Protein AF-A0A0D1L8X7-F1 (afdb_monomer_lite)

Sequence (182 aa):
MEHICGTSRIAGFRFSLYPMTDDFISVIKSALKKTDTSKVWTKTDHISTVLRGSIDHVFDAAKAIYLHAANSEQHIVMNGTFSIGCPGDTQGDTYLSKGDKRVNEDAVRGLKAEAPCQFALYPMNEPDYMGLIMKAVDIAKAQGTFVQGVHYASELDGMRMTYSAHWKPFSAWLSSKQTTSP

Radius of gyration: 16.61 Å; chains: 1; bounding box: 50×38×40 Å

Structure (mmCIF, N/CA/C/O backbone):
data_AF-A0A0D1L8X7-F1
#
_entry.id   AF-A0A0D1L8X7-F1
#
loop_
_atom_site.group_PDB
_atom_site.id
_atom_site.type_symbol
_atom_site.label_atom_id
_atom_site.label_alt_id
_atom_site.label_comp_id
_atom_site.label_asym_id
_atom_site.label_entity_id
_atom_site.label_seq_id
_atom_site.pdbx_PDB_ins_code
_atom_site.Cartn_x
_atom_site.Cartn_y
_atom_site.Cartn_z
_atom_site.occupancy
_atom_site.B_iso_or_equiv
_atom_site.auth_seq_id
_atom_site.auth_comp_id
_atom_site.auth_asym_id
_atom_site.auth_atom_id
_atom_site.pdbx_PDB_model_num
ATOM 1 N N . MET A 1 1 ? 21.144 20.182 -19.055 1.00 33.84 1 MET A N 1
ATOM 2 C CA . MET A 1 1 ? 20.821 19.672 -17.707 1.00 33.84 1 MET A CA 1
ATOM 3 C C . MET A 1 1 ? 20.458 18.211 -17.863 1.00 33.84 1 MET A C 1
ATOM 5 O O . MET A 1 1 ? 19.377 17.912 -18.348 1.00 33.84 1 MET A O 1
ATOM 9 N N . GLU A 1 2 ? 21.390 17.313 -17.557 1.00 32.03 2 GLU A N 1
ATOM 10 C CA . GLU A 1 2 ? 21.094 15.882 -17.486 1.00 32.03 2 GLU A CA 1
ATOM 11 C C . GLU A 1 2 ? 20.266 15.638 -16.223 1.00 32.03 2 GLU A C 1
ATOM 13 O O . GLU A 1 2 ? 20.747 15.799 -15.102 1.00 32.03 2 GLU A O 1
ATOM 18 N N . HIS A 1 3 ? 18.989 15.311 -16.401 1.00 40.62 3 HIS A N 1
ATOM 19 C CA . HIS A 1 3 ? 18.140 14.841 -15.315 1.00 40.62 3 HIS A CA 1
ATOM 20 C C . HIS A 1 3 ? 18.535 13.396 -15.009 1.00 40.62 3 HIS A C 1
ATOM 22 O O . HIS A 1 3 ? 17.999 12.456 -15.590 1.00 40.62 3 HIS A O 1
ATOM 28 N N . ILE A 1 4 ? 19.528 13.227 -14.134 1.00 39.09 4 ILE A N 1
ATOM 29 C CA . ILE A 1 4 ? 19.990 11.910 -13.695 1.00 39.09 4 ILE A CA 1
ATOM 30 C C . ILE A 1 4 ? 18.847 11.234 -12.927 1.00 39.09 4 ILE A C 1
ATOM 32 O O . ILE A 1 4 ? 18.451 11.665 -11.843 1.00 39.09 4 ILE A O 1
ATOM 36 N N . CYS A 1 5 ? 18.300 10.177 -13.522 1.00 39.91 5 CYS A N 1
ATOM 37 C CA . CYS A 1 5 ? 17.337 9.278 -12.901 1.00 39.91 5 CYS A CA 1
ATOM 38 C C . CYS A 1 5 ? 18.054 8.423 -11.839 1.00 39.91 5 CYS A C 1
ATOM 40 O O . CYS A 1 5 ? 19.106 7.858 -12.125 1.00 39.91 5 CYS A O 1
ATOM 42 N N . GLY A 1 6 ? 17.488 8.299 -10.631 1.00 43.06 6 GLY A N 1
ATOM 43 C CA . GLY A 1 6 ? 17.895 7.252 -9.678 1.00 43.06 6 GLY A CA 1
ATOM 44 C C . GLY A 1 6 ? 18.778 7.636 -8.480 1.00 43.06 6 GLY A C 1
ATOM 45 O O . GLY A 1 6 ? 19.257 6.736 -7.798 1.00 43.06 6 GLY A O 1
ATOM 46 N N . THR A 1 7 ? 18.988 8.918 -8.156 1.00 46.44 7 THR A N 1
ATOM 47 C CA . THR A 1 7 ? 19.793 9.291 -6.965 1.00 46.44 7 THR A CA 1
ATOM 48 C C . THR A 1 7 ? 18.991 9.369 -5.660 1.00 46.44 7 THR A C 1
ATOM 50 O O . THR A 1 7 ? 19.560 9.185 -4.583 1.00 46.44 7 THR A O 1
ATOM 53 N N . SER A 1 8 ? 17.671 9.591 -5.722 1.00 55.81 8 SER A N 1
ATOM 54 C CA . SER A 1 8 ? 16.808 9.581 -4.533 1.00 55.81 8 SER A CA 1
ATOM 55 C C . SER A 1 8 ? 16.369 8.154 -4.198 1.00 55.81 8 SER A C 1
ATOM 57 O O . SER A 1 8 ? 15.565 7.546 -4.905 1.00 55.81 8 SER A O 1
ATOM 59 N N . ARG A 1 9 ? 16.888 7.614 -3.088 1.00 72.94 9 ARG A N 1
ATOM 60 C CA . ARG A 1 9 ? 16.486 6.312 -2.513 1.00 72.94 9 ARG A CA 1
ATOM 61 C C . ARG A 1 9 ? 15.215 6.405 -1.655 1.00 72.94 9 ARG A C 1
ATOM 63 O O . ARG A 1 9 ? 14.944 5.515 -0.850 1.00 72.94 9 ARG A O 1
ATOM 70 N N . ILE A 1 10 ? 14.465 7.494 -1.794 1.00 83.94 10 ILE A N 1
ATOM 71 C CA . ILE A 1 10 ? 13.247 7.757 -1.035 1.00 83.94 10 ILE A CA 1
ATOM 72 C C . ILE A 1 10 ? 12.091 7.018 -1.704 1.00 83.94 10 ILE A C 1
ATOM 74 O O . ILE A 1 10 ? 11.792 7.232 -2.879 1.00 83.94 10 ILE A O 1
ATOM 78 N N . ALA A 1 11 ? 11.431 6.155 -0.940 1.00 88.94 11 ALA A N 1
ATOM 79 C CA . ALA A 1 11 ? 10.166 5.566 -1.336 1.00 88.94 11 ALA A CA 1
ATOM 80 C C . ALA A 1 11 ? 9.020 6.506 -0.949 1.00 88.94 11 ALA A C 1
ATOM 82 O O . ALA A 1 11 ? 9.029 7.127 0.119 1.00 88.94 11 ALA A O 1
ATOM 83 N N . GLY A 1 12 ? 8.019 6.582 -1.817 1.00 92.44 12 GLY A N 1
ATOM 84 C CA . GLY A 1 12 ? 6.776 7.294 -1.587 1.00 92.44 12 GLY A CA 1
ATOM 85 C C . GLY A 1 12 ? 5.575 6.372 -1.755 1.00 92.44 12 GLY A C 1
ATOM 86 O O . GLY A 1 12 ? 5.580 5.491 -2.613 1.00 92.44 12 GLY A O 1
ATOM 87 N N . PHE A 1 13 ? 4.531 6.603 -0.968 1.00 96.06 13 PHE A N 1
ATOM 88 C CA . PHE A 1 13 ? 3.218 5.999 -1.166 1.00 96.06 13 PHE A CA 1
ATOM 89 C C . PHE A 1 13 ? 2.152 7.077 -1.075 1.00 96.06 13 PHE A C 1
ATOM 91 O O . PHE A 1 13 ? 1.950 7.651 -0.006 1.00 96.06 13 PHE A O 1
ATOM 98 N N . ARG A 1 14 ? 1.485 7.374 -2.191 1.00 97.62 14 ARG A N 1
ATOM 99 C CA . ARG A 1 14 ? 0.305 8.243 -2.201 1.00 97.62 14 ARG A CA 1
ATOM 100 C C . ARG A 1 14 ? -0.931 7.374 -2.280 1.00 97.62 14 ARG A C 1
ATOM 102 O O . ARG A 1 14 ? -1.065 6.614 -3.234 1.00 97.62 14 ARG A O 1
ATOM 109 N N . PHE A 1 15 ? -1.826 7.510 -1.316 1.00 98.25 15 PHE A N 1
ATOM 110 C CA . PHE A 1 15 ? -2.998 6.658 -1.212 1.00 98.25 15 PHE A CA 1
ATOM 111 C C . PHE A 1 15 ? -4.222 7.420 -0.722 1.00 98.25 15 PHE A C 1
ATOM 113 O O . PHE A 1 15 ? -4.120 8.467 -0.082 1.00 98.25 15 PHE A O 1
ATOM 120 N N . SER A 1 16 ? -5.378 6.841 -1.003 1.00 98.44 16 SER A N 1
ATOM 121 C CA . SER A 1 16 ? -6.670 7.243 -0.473 1.00 98.44 16 SER A CA 1
ATOM 122 C C . SER A 1 16 ? -7.299 6.036 0.211 1.00 98.44 16 SER A C 1
ATOM 124 O O . SER A 1 16 ? -7.133 4.892 -0.224 1.00 98.44 16 SER A O 1
ATOM 126 N N . LEU A 1 17 ? -7.995 6.302 1.311 1.00 97.94 17 LEU A N 1
ATOM 127 C CA . LEU A 1 17 ? -8.729 5.300 2.066 1.00 97.94 17 LEU A CA 1
ATOM 128 C C . LEU A 1 17 ? -10.218 5.592 1.900 1.00 97.94 17 LEU A C 1
ATOM 130 O O . LEU A 1 17 ? -10.655 6.712 2.166 1.00 97.94 17 LEU A O 1
ATOM 134 N N . TYR A 1 18 ? -10.973 4.596 1.450 1.00 98.19 18 TYR A N 1
ATOM 135 C CA . TYR A 1 18 ? -12.393 4.707 1.140 1.00 98.19 18 TYR A CA 1
ATOM 136 C C . TYR A 1 18 ? -13.188 3.786 2.063 1.00 98.19 18 TYR A C 1
ATOM 138 O O . TYR A 1 18 ? -13.288 2.597 1.778 1.00 98.19 18 TYR A O 1
ATOM 146 N N . PRO A 1 19 ? -13.712 4.290 3.190 1.00 97.94 19 PRO A N 1
ATOM 147 C CA . PRO A 1 19 ? -14.723 3.589 3.967 1.00 97.94 19 PRO A CA 1
ATOM 148 C C . PRO A 1 19 ? -16.099 3.755 3.321 1.00 97.94 19 PRO A C 1
ATOM 150 O O . PRO A 1 19 ? -16.553 4.878 3.106 1.00 97.94 19 PRO A O 1
ATOM 153 N N . MET A 1 20 ? -16.788 2.650 3.058 1.00 98.00 20 MET A N 1
ATOM 154 C CA . MET A 1 20 ? -18.147 2.629 2.510 1.00 98.00 20 MET A CA 1
ATOM 155 C C . MET A 1 20 ? -19.168 2.722 3.655 1.00 98.00 20 MET A C 1
ATOM 157 O O . MET A 1 20 ? -19.965 1.812 3.869 1.00 98.00 20 MET A O 1
ATOM 161 N N . THR A 1 21 ? -19.092 3.803 4.435 1.00 97.25 21 THR A N 1
ATOM 162 C CA . THR A 1 21 ? -19.923 4.039 5.627 1.00 97.25 21 THR A CA 1
ATOM 163 C C . THR A 1 21 ? -20.129 5.534 5.870 1.00 97.25 21 THR A C 1
ATOM 165 O O . THR A 1 21 ? -19.269 6.343 5.519 1.00 97.25 21 THR A O 1
ATOM 168 N N . ASP A 1 22 ? -21.233 5.912 6.515 1.00 97.88 22 ASP A N 1
ATOM 169 C CA . ASP A 1 22 ? -21.505 7.304 6.905 1.00 97.88 22 ASP A CA 1
ATOM 170 C C . ASP A 1 22 ? -20.455 7.837 7.897 1.00 97.88 22 ASP A C 1
ATOM 172 O O . ASP A 1 22 ? -20.161 9.033 7.924 1.00 97.88 22 ASP A O 1
ATOM 176 N N . ASP A 1 23 ? -19.815 6.944 8.663 1.00 96.25 23 ASP A N 1
ATOM 177 C CA . ASP A 1 23 ? -18.763 7.285 9.631 1.00 96.25 23 ASP A CA 1
ATOM 178 C C . ASP A 1 23 ? -17.350 7.354 9.006 1.00 96.25 23 ASP A C 1
ATOM 180 O O . ASP A 1 23 ? -16.325 7.214 9.684 1.00 96.25 23 ASP A O 1
ATOM 184 N N . PHE A 1 24 ? -17.252 7.571 7.688 1.00 97.56 24 PHE A N 1
ATOM 185 C CA . PHE A 1 24 ? -15.983 7.507 6.951 1.00 97.56 24 PHE A CA 1
ATOM 186 C C . PHE A 1 24 ? -14.901 8.440 7.516 1.00 97.56 24 PHE A C 1
ATOM 188 O O . PHE A 1 24 ? -13.723 8.079 7.562 1.00 97.56 24 PHE A O 1
ATOM 195 N N . ILE A 1 25 ? -15.285 9.627 8.000 1.00 97.56 25 ILE A N 1
ATOM 196 C CA . ILE A 1 25 ? -14.352 10.603 8.584 1.00 97.56 25 ILE A CA 1
ATOM 197 C C . ILE A 1 25 ? -13.672 10.022 9.827 1.00 97.56 25 ILE A C 1
ATOM 199 O O . ILE A 1 25 ? -12.456 10.169 9.994 1.00 97.56 25 ILE A O 1
ATOM 203 N N . SER A 1 26 ? -14.446 9.383 10.704 1.00 97.38 26 SER A N 1
ATOM 204 C CA . SER A 1 26 ? -13.945 8.778 11.938 1.00 97.38 26 SER A CA 1
ATOM 205 C C . SER A 1 26 ? -13.031 7.600 11.627 1.00 97.38 26 SER A C 1
ATOM 207 O O . SER A 1 26 ? -11.923 7.536 12.164 1.00 97.38 26 SER A O 1
ATOM 209 N N . VAL A 1 27 ? -13.428 6.731 10.689 1.00 97.56 27 VAL A N 1
ATOM 210 C CA . VAL A 1 27 ? -12.621 5.576 10.261 1.00 97.56 27 VAL A CA 1
ATOM 211 C C . VAL A 1 27 ? -11.259 6.023 9.721 1.00 97.56 27 VAL A C 1
ATOM 213 O O . VAL A 1 27 ? -10.228 5.541 10.197 1.00 97.56 27 VAL A O 1
ATOM 216 N N . ILE A 1 28 ? -11.229 6.999 8.802 1.00 97.81 28 ILE A N 1
ATOM 217 C CA . ILE A 1 28 ? -9.976 7.525 8.228 1.00 97.81 28 ILE A CA 1
ATOM 218 C C . ILE A 1 28 ? -9.092 8.131 9.325 1.00 97.81 28 ILE A C 1
ATOM 220 O O . ILE A 1 28 ? -7.913 7.784 9.442 1.00 97.81 28 ILE A O 1
ATOM 224 N N . LYS A 1 29 ? -9.649 9.013 10.166 1.00 97.06 29 LYS A N 1
ATOM 225 C CA . LYS A 1 29 ? -8.888 9.660 11.248 1.00 97.06 29 LYS A CA 1
ATOM 226 C C . LYS A 1 29 ? -8.358 8.647 12.264 1.00 97.06 29 LYS A C 1
ATOM 228 O O . LYS A 1 29 ? -7.225 8.784 12.722 1.00 97.06 29 LYS A O 1
ATOM 233 N N . SER A 1 30 ? -9.155 7.639 12.607 1.00 96.88 30 SER A N 1
ATOM 234 C CA . SER A 1 30 ? -8.798 6.577 13.550 1.00 96.88 30 SER A CA 1
ATOM 235 C C . SER A 1 30 ? -7.648 5.721 13.020 1.00 96.88 30 SER A C 1
ATOM 237 O O . SER A 1 30 ? -6.669 5.518 13.738 1.00 96.88 30 SER A O 1
ATOM 239 N N . ALA A 1 31 ? -7.707 5.292 11.755 1.00 96.88 31 ALA A N 1
ATOM 240 C CA . ALA A 1 31 ? -6.654 4.487 11.136 1.00 96.88 31 ALA A CA 1
ATOM 241 C C . ALA A 1 31 ? -5.309 5.233 11.065 1.00 96.88 31 ALA A C 1
ATOM 243 O O . ALA A 1 31 ? -4.267 4.674 11.418 1.00 96.88 31 ALA A O 1
ATOM 244 N N . LEU A 1 32 ? -5.335 6.518 10.687 1.00 96.38 32 LEU A N 1
ATOM 245 C CA . LEU A 1 32 ? -4.132 7.354 10.641 1.00 96.38 32 LEU A CA 1
ATOM 246 C C . LEU A 1 32 ? -3.565 7.624 12.042 1.00 96.38 32 LEU A C 1
ATOM 248 O O . LEU A 1 32 ? -2.357 7.553 12.228 1.00 96.38 32 LEU A O 1
ATOM 252 N N . LYS A 1 33 ? -4.422 7.893 13.038 1.00 96.50 33 LYS A N 1
ATOM 253 C CA . LYS A 1 33 ? -3.996 8.188 14.417 1.00 96.50 33 LYS A CA 1
ATOM 254 C C . LYS A 1 33 ? -3.435 6.967 15.154 1.00 96.50 33 LYS A C 1
ATOM 256 O O . LYS A 1 33 ? -2.555 7.129 15.992 1.00 96.50 33 LYS A O 1
ATOM 261 N N . LYS A 1 34 ? -3.973 5.769 14.899 1.00 96.38 34 LYS A N 1
ATOM 262 C CA . LYS A 1 34 ? -3.508 4.516 15.526 1.00 96.38 34 LYS A CA 1
ATOM 263 C C . LYS A 1 34 ? -2.165 4.036 14.971 1.00 96.38 34 LYS A C 1
ATOM 265 O O . LYS A 1 34 ? -1.463 3.311 15.665 1.00 96.38 34 LYS A O 1
ATOM 270 N N . THR A 1 35 ? -1.821 4.443 13.752 1.00 96.81 35 THR A N 1
ATOM 271 C CA . THR A 1 35 ? -0.550 4.089 13.116 1.00 96.81 35 THR A CA 1
ATOM 272 C C . THR A 1 35 ? 0.589 4.937 13.677 1.00 96.81 35 THR A C 1
ATOM 274 O O . THR A 1 35 ? 0.491 6.163 13.722 1.00 96.81 35 THR A O 1
ATOM 277 N N . ASP A 1 36 ? 1.706 4.305 14.035 1.00 95.19 36 ASP A N 1
ATOM 278 C CA . ASP A 1 36 ? 2.954 5.013 14.307 1.00 95.19 36 ASP A CA 1
ATOM 279 C C . ASP A 1 36 ? 3.564 5.502 12.985 1.00 95.19 36 ASP A C 1
ATOM 281 O O . ASP A 1 36 ? 4.149 4.739 12.208 1.00 95.19 36 ASP A O 1
ATOM 285 N N . THR A 1 37 ? 3.411 6.802 12.729 1.00 94.19 37 THR A N 1
ATOM 286 C CA . THR A 1 37 ? 3.972 7.493 11.563 1.00 94.19 37 THR A CA 1
ATOM 287 C C . THR A 1 37 ? 5.289 8.212 11.869 1.00 94.19 37 THR A C 1
ATOM 289 O O . THR A 1 37 ? 5.740 9.013 11.058 1.00 94.19 37 THR A O 1
ATOM 292 N N . SER A 1 38 ? 5.945 7.954 13.008 1.00 92.31 38 SER A N 1
ATOM 293 C CA . SER A 1 38 ? 7.180 8.656 13.416 1.00 92.31 38 SER A CA 1
ATOM 294 C C . SER A 1 38 ? 8.372 8.439 12.473 1.00 92.31 38 SER A C 1
ATOM 296 O O . SER A 1 38 ? 9.332 9.212 12.485 1.00 92.31 38 SER A O 1
ATOM 298 N N . LYS A 1 39 ? 8.325 7.383 11.653 1.00 91.00 39 LYS A N 1
ATOM 299 C CA . LYS A 1 39 ? 9.381 6.993 10.704 1.00 91.00 39 LYS A CA 1
ATOM 300 C C . LYS A 1 39 ? 9.111 7.389 9.255 1.00 91.00 39 LYS A C 1
ATOM 302 O O . LYS A 1 39 ? 9.950 7.126 8.392 1.00 91.00 39 LYS A O 1
ATOM 307 N N . VAL A 1 40 ? 7.971 8.016 8.979 1.00 92.00 40 VAL A N 1
ATOM 308 C CA . VAL A 1 40 ? 7.590 8.470 7.638 1.00 92.00 40 VAL A CA 1
ATOM 309 C C . VAL A 1 40 ? 7.185 9.933 7.687 1.00 92.00 40 VAL A C 1
ATOM 311 O O . VAL A 1 40 ? 6.501 10.383 8.600 1.00 92.00 40 VAL A O 1
ATOM 314 N N . TRP A 1 41 ? 7.614 10.704 6.698 1.00 93.44 41 TRP A N 1
ATOM 315 C CA . TRP A 1 41 ? 7.038 12.022 6.494 1.00 93.44 41 TRP A CA 1
ATOM 316 C C . TRP A 1 41 ? 5.641 11.848 5.910 1.00 93.44 41 TRP A C 1
ATOM 318 O O . TRP A 1 41 ? 5.436 10.996 5.042 1.00 93.44 41 TRP A O 1
ATOM 328 N N . THR A 1 42 ? 4.684 12.636 6.394 1.00 94.75 42 THR A N 1
ATOM 329 C CA . THR A 1 42 ? 3.288 12.530 5.978 1.00 94.75 42 THR A CA 1
ATOM 330 C C . THR A 1 42 ? 2.729 13.887 5.587 1.00 94.75 42 THR A C 1
ATOM 332 O O . THR A 1 42 ? 3.029 14.905 6.211 1.00 94.75 42 THR A O 1
ATOM 335 N N . LYS A 1 43 ? 1.890 13.899 4.554 1.00 96.19 43 LYS A N 1
ATOM 336 C CA . LYS A 1 43 ? 1.076 15.060 4.194 1.00 96.19 43 LYS A CA 1
ATOM 337 C C . LYS A 1 43 ? -0.270 14.585 3.675 1.00 96.19 43 LYS A C 1
ATOM 339 O O . LYS A 1 43 ? -0.324 13.750 2.776 1.00 96.19 43 LYS A O 1
ATOM 344 N N . THR A 1 44 ? -1.337 15.138 4.236 1.00 97.25 44 THR A N 1
ATOM 345 C CA . THR A 1 44 ? -2.716 14.834 3.851 1.00 97.25 44 THR A CA 1
ATOM 346 C C . THR A 1 44 ? -3.349 16.062 3.224 1.00 97.25 44 THR A C 1
ATOM 348 O O . THR A 1 44 ? -3.256 17.163 3.768 1.00 97.25 44 THR A O 1
ATOM 351 N N . ASP A 1 45 ? -3.985 15.857 2.081 1.00 96.75 45 ASP A N 1
ATOM 352 C CA . ASP A 1 45 ? -4.872 16.811 1.427 1.00 96.75 45 ASP A CA 1
ATOM 353 C C . ASP A 1 45 ? -6.301 16.235 1.385 1.00 96.75 45 ASP A C 1
ATOM 355 O O . ASP A 1 45 ? -6.587 15.197 1.982 1.00 96.75 45 ASP A O 1
ATOM 359 N N . HIS A 1 46 ? -7.234 16.925 0.732 1.00 96.00 46 HIS A N 1
ATOM 360 C CA . HIS A 1 46 ? -8.637 16.500 0.681 1.00 96.00 46 HIS A CA 1
ATOM 361 C C . HIS A 1 46 ? -8.901 15.336 -0.296 1.00 96.00 46 HIS A C 1
ATOM 363 O O . HIS A 1 46 ? -10.048 14.917 -0.434 1.00 96.00 46 HIS A O 1
ATOM 369 N N . ILE A 1 47 ? -7.877 14.840 -0.998 1.00 97.62 47 ILE A N 1
ATOM 370 C CA . ILE A 1 47 ? -7.975 13.718 -1.942 1.00 97.62 47 ILE A CA 1
ATOM 371 C C . ILE A 1 47 ? -7.245 12.497 -1.381 1.00 97.62 47 ILE A C 1
ATOM 373 O O . ILE A 1 47 ? -7.745 11.374 -1.461 1.00 97.62 47 ILE A O 1
ATOM 377 N N . SER A 1 48 ? -6.043 12.703 -0.844 1.00 98.06 48 SER A N 1
ATOM 378 C CA . SER A 1 48 ? -5.101 11.631 -0.535 1.00 98.06 48 SER A CA 1
ATOM 379 C C . SER A 1 48 ? -4.144 11.988 0.602 1.00 98.06 48 SER A C 1
ATOM 381 O O . SER A 1 48 ? -3.962 13.148 0.978 1.00 98.06 48 SER A O 1
ATOM 383 N N . THR A 1 49 ? -3.467 10.963 1.105 1.00 98.00 49 THR A N 1
ATOM 384 C CA . THR A 1 49 ? -2.315 11.079 1.994 1.00 98.00 49 THR A CA 1
ATOM 385 C C . THR A 1 49 ? -1.081 10.561 1.270 1.00 98.00 49 THR A C 1
ATOM 387 O O . THR A 1 49 ? -1.127 9.538 0.589 1.00 98.00 49 THR A O 1
ATOM 390 N N . VAL A 1 50 ? 0.044 11.259 1.415 1.00 97.00 50 VAL A N 1
ATOM 391 C CA . VAL A 1 50 ? 1.351 10.790 0.951 1.00 97.00 50 VAL A CA 1
ATOM 392 C C . VAL A 1 50 ? 2.249 10.458 2.139 1.00 97.00 50 VAL A C 1
ATOM 394 O O . VAL A 1 50 ? 2.356 11.250 3.073 1.00 97.00 50 VAL A O 1
ATOM 397 N N . LEU A 1 51 ? 2.890 9.290 2.083 1.00 94.88 51 LEU A N 1
ATOM 398 C CA . LEU A 1 51 ? 3.957 8.844 2.979 1.00 94.88 51 LEU A CA 1
ATOM 399 C C . LEU A 1 51 ? 5.285 8.895 2.222 1.00 94.88 51 LEU A C 1
ATOM 401 O O . LEU A 1 51 ? 5.339 8.441 1.079 1.00 94.88 51 LEU A O 1
ATOM 405 N N . ARG A 1 52 ? 6.351 9.409 2.840 1.00 92.00 52 ARG A N 1
ATOM 406 C CA . ARG A 1 52 ? 7.715 9.403 2.278 1.00 92.00 52 ARG A CA 1
ATOM 407 C C . ARG A 1 52 ? 8.725 8.903 3.308 1.00 92.00 52 ARG A C 1
ATOM 409 O O . ARG A 1 52 ? 8.683 9.308 4.470 1.00 92.00 52 ARG A O 1
ATOM 416 N N . GLY A 1 53 ? 9.646 8.037 2.896 1.00 89.81 53 GLY A N 1
ATOM 417 C CA . GLY A 1 53 ? 10.654 7.461 3.789 1.00 89.81 53 GLY A CA 1
ATOM 418 C C . GLY A 1 53 ? 11.470 6.349 3.133 1.00 89.81 53 GLY A C 1
ATOM 419 O O . GLY A 1 53 ? 11.592 6.292 1.911 1.00 89.81 53 GLY A O 1
ATOM 420 N N . SER A 1 54 ? 12.037 5.455 3.946 1.00 87.38 54 SER A N 1
ATOM 421 C CA . SER A 1 54 ? 12.627 4.214 3.432 1.00 87.38 54 SER A CA 1
ATOM 422 C C . SER A 1 54 ? 11.530 3.257 2.954 1.00 87.38 54 SER A C 1
ATOM 424 O O . SER A 1 54 ? 10.385 3.339 3.402 1.00 87.38 54 SER A O 1
ATOM 426 N N . ILE A 1 55 ? 11.894 2.323 2.070 1.00 86.50 55 ILE A N 1
ATOM 427 C CA . ILE A 1 55 ? 11.005 1.249 1.600 1.00 86.50 55 ILE A CA 1
ATOM 428 C C . ILE A 1 55 ? 10.339 0.551 2.794 1.00 86.50 55 ILE A C 1
ATOM 430 O O . ILE A 1 55 ? 9.113 0.487 2.862 1.00 86.50 55 ILE A O 1
ATOM 434 N N . ASP A 1 56 ? 11.130 0.095 3.768 1.00 87.88 56 ASP A N 1
ATOM 435 C CA . ASP A 1 56 ? 10.614 -0.637 4.926 1.00 87.88 56 ASP A CA 1
ATOM 436 C C . ASP A 1 56 ? 9.633 0.179 5.770 1.00 87.88 56 ASP A C 1
ATOM 438 O O . ASP A 1 56 ? 8.582 -0.340 6.143 1.00 87.88 56 ASP A O 1
ATOM 442 N N . HIS A 1 57 ? 9.931 1.453 6.043 1.00 90.56 57 HIS A N 1
ATOM 443 C CA . HIS A 1 57 ? 9.052 2.297 6.856 1.00 90.56 57 HIS A CA 1
ATOM 444 C C . HIS A 1 57 ? 7.752 2.648 6.128 1.00 90.56 57 HIS A C 1
ATOM 446 O O . HIS A 1 57 ? 6.688 2.660 6.747 1.00 90.56 57 HIS A O 1
ATOM 452 N N . VAL A 1 58 ? 7.814 2.897 4.816 1.00 92.00 58 VAL A N 1
ATOM 453 C CA . VAL A 1 58 ? 6.624 3.198 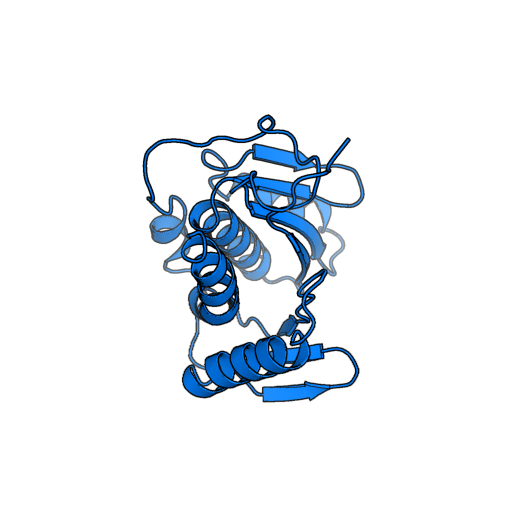4.008 1.00 92.00 58 VAL A CA 1
ATOM 454 C C . VAL A 1 58 ? 5.697 1.983 3.936 1.00 92.00 58 VAL A C 1
ATOM 456 O O . VAL A 1 58 ? 4.493 2.130 4.150 1.00 92.00 58 VAL A O 1
ATOM 459 N N . PHE A 1 59 ? 6.235 0.779 3.710 1.00 91.31 59 PHE A N 1
ATOM 460 C CA . PHE A 1 59 ? 5.425 -0.444 3.712 1.00 91.31 59 PHE A CA 1
ATOM 461 C C . PHE A 1 59 ? 4.878 -0.798 5.092 1.00 91.31 59 PHE A C 1
ATOM 463 O O . PHE A 1 59 ? 3.734 -1.245 5.195 1.00 91.31 59 PHE A O 1
ATOM 470 N N . ASP A 1 60 ? 5.661 -0.591 6.152 1.00 92.88 60 ASP A N 1
ATOM 471 C CA . ASP A 1 60 ? 5.205 -0.843 7.517 1.00 92.88 60 ASP A CA 1
ATOM 472 C C . ASP A 1 60 ? 4.042 0.077 7.913 1.00 92.88 60 ASP A C 1
ATOM 474 O O . ASP A 1 60 ? 3.029 -0.408 8.424 1.00 92.88 60 ASP A O 1
ATOM 478 N N . ALA A 1 61 ? 4.138 1.371 7.595 1.00 95.31 61 ALA A N 1
ATOM 479 C CA . ALA A 1 61 ? 3.068 2.334 7.839 1.00 95.31 61 ALA A CA 1
ATOM 480 C C . ALA A 1 61 ? 1.821 2.042 6.984 1.00 95.31 61 ALA A C 1
ATOM 482 O O . ALA A 1 61 ? 0.714 2.010 7.517 1.00 95.31 61 ALA A O 1
ATOM 483 N N . ALA A 1 62 ? 1.976 1.762 5.682 1.00 95.75 62 ALA A N 1
ATOM 484 C CA . ALA A 1 62 ? 0.848 1.426 4.805 1.00 95.75 62 ALA A CA 1
ATOM 485 C C . ALA A 1 62 ? 0.075 0.191 5.311 1.00 95.75 62 ALA A C 1
ATOM 487 O O . ALA A 1 62 ? -1.153 0.218 5.410 1.00 95.75 62 ALA A O 1
ATOM 488 N N . LYS A 1 63 ? 0.804 -0.856 5.724 1.00 94.19 63 LYS A N 1
ATOM 489 C CA . LYS A 1 63 ? 0.243 -2.054 6.371 1.00 94.19 63 LYS A CA 1
ATOM 490 C C . LYS A 1 63 ? -0.554 -1.726 7.618 1.00 94.19 63 LYS A C 1
ATOM 492 O O . LYS A 1 63 ? -1.666 -2.225 7.776 1.00 94.19 63 LYS A O 1
ATOM 497 N N . ALA A 1 64 ? 0.020 -0.938 8.516 1.00 95.69 64 ALA A N 1
ATOM 498 C CA . ALA A 1 64 ? -0.628 -0.610 9.775 1.00 95.69 64 ALA A CA 1
ATOM 499 C C . ALA A 1 64 ? -1.922 0.184 9.555 1.00 95.69 64 ALA A C 1
ATOM 501 O O . ALA A 1 64 ? -2.951 -0.163 10.136 1.00 95.69 64 ALA A O 1
ATOM 502 N N . ILE A 1 65 ? -1.904 1.160 8.641 1.00 97.00 65 ILE A N 1
ATOM 503 C CA . ILE A 1 65 ? -3.090 1.945 8.269 1.00 97.00 65 ILE A CA 1
ATOM 504 C C . ILE A 1 65 ? -4.189 1.028 7.732 1.00 97.00 65 ILE A C 1
ATOM 506 O O . ILE A 1 65 ? -5.333 1.129 8.178 1.00 97.00 65 ILE A O 1
ATOM 510 N N . TYR A 1 66 ? -3.853 0.113 6.816 1.00 96.06 66 TYR A N 1
ATOM 511 C CA . TYR A 1 66 ? -4.829 -0.828 6.270 1.00 96.06 66 TYR A CA 1
ATOM 512 C C . TYR A 1 66 ? -5.415 -1.733 7.354 1.00 96.06 66 TYR A C 1
ATOM 514 O O . TYR A 1 66 ? -6.631 -1.842 7.465 1.00 96.06 66 TYR A O 1
ATOM 522 N N . LEU A 1 67 ? -4.571 -2.340 8.196 1.00 95.00 67 LEU A N 1
ATOM 523 C CA . LEU A 1 67 ? -5.031 -3.239 9.256 1.00 95.00 67 LEU A CA 1
ATOM 524 C C . LEU A 1 67 ? -5.925 -2.515 10.269 1.00 95.00 67 LEU A C 1
ATOM 526 O O . LEU A 1 67 ? -6.970 -3.046 10.642 1.00 95.00 67 LEU A O 1
ATOM 530 N N . HIS A 1 68 ? -5.569 -1.298 10.684 1.00 96.31 68 HIS A N 1
A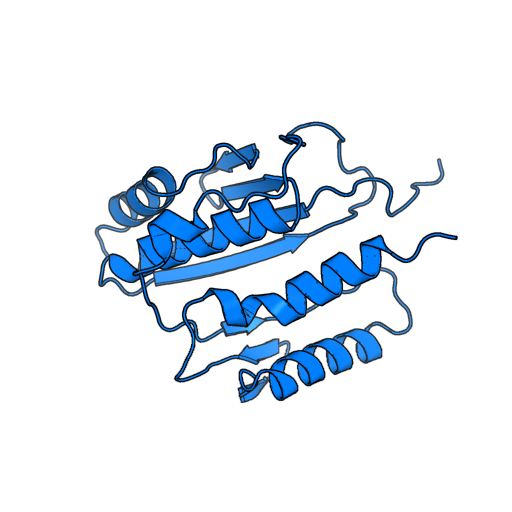TOM 531 C CA . HIS A 1 68 ? -6.411 -0.509 11.584 1.00 96.31 68 HIS A CA 1
ATOM 532 C C . HIS A 1 68 ? -7.745 -0.102 10.954 1.00 96.31 68 HIS A C 1
ATOM 534 O O . HIS A 1 68 ? -8.752 -0.091 11.661 1.00 96.31 68 HIS A O 1
ATOM 540 N N . ALA A 1 69 ? -7.762 0.220 9.658 1.00 95.56 69 ALA A N 1
ATOM 541 C CA . ALA A 1 69 ? -8.993 0.528 8.938 1.00 95.56 69 ALA A CA 1
ATOM 542 C C . ALA A 1 69 ? -9.875 -0.715 8.753 1.00 95.56 69 ALA A C 1
ATOM 544 O O . ALA A 1 69 ? -11.072 -0.649 9.010 1.00 95.56 69 ALA A O 1
ATOM 545 N N . ALA A 1 70 ? -9.296 -1.852 8.369 1.00 93.81 70 ALA A N 1
ATOM 546 C CA . ALA A 1 70 ? -10.024 -3.105 8.176 1.00 93.81 70 ALA A CA 1
ATOM 547 C C . ALA A 1 70 ? -10.637 -3.631 9.485 1.00 93.81 70 ALA A C 1
ATOM 549 O O . ALA A 1 70 ? -11.767 -4.102 9.494 1.00 93.81 70 ALA A O 1
ATOM 550 N N . ASN A 1 71 ? -9.947 -3.452 10.617 1.00 93.88 71 ASN A N 1
ATOM 551 C CA . ASN A 1 71 ? -10.452 -3.812 11.952 1.00 93.88 71 ASN A CA 1
ATOM 552 C C . ASN A 1 71 ? -11.443 -2.767 12.525 1.00 93.88 71 ASN A C 1
ATOM 554 O O . ASN A 1 71 ? -11.668 -2.717 13.734 1.00 93.88 71 ASN A O 1
ATOM 558 N N . SER A 1 72 ? -12.006 -1.890 11.683 1.00 92.19 72 SER A N 1
ATOM 559 C CA . SER A 1 72 ? -13.174 -1.071 12.039 1.00 92.19 72 SER A CA 1
ATOM 560 C C . SER A 1 72 ? -14.505 -1.793 11.794 1.00 92.19 72 SER A C 1
ATOM 562 O O . SER A 1 72 ? -15.550 -1.226 12.103 1.00 92.19 72 SER A O 1
ATOM 564 N N . GLU A 1 73 ? -14.466 -3.017 11.245 1.00 90.94 73 GLU A N 1
ATOM 565 C CA . GLU A 1 73 ? -15.635 -3.809 10.821 1.00 90.94 73 GLU A CA 1
ATOM 566 C C . GLU A 1 73 ? -16.494 -3.120 9.741 1.00 90.94 73 GLU A C 1
ATOM 568 O O . GLU A 1 73 ? -17.652 -3.468 9.524 1.00 90.94 73 GLU A O 1
ATOM 573 N N . GLN A 1 74 ? -15.926 -2.132 9.044 1.00 95.25 74 GLN A N 1
ATOM 574 C CA . GLN A 1 74 ? -16.538 -1.469 7.894 1.00 95.25 74 GLN A CA 1
ATOM 575 C C . GLN A 1 74 ? -15.902 -1.980 6.602 1.00 95.25 74 GLN A C 1
ATOM 577 O O . GLN A 1 74 ? -14.717 -2.320 6.570 1.00 95.25 74 GLN A O 1
ATOM 582 N N . HIS A 1 75 ? -16.660 -1.968 5.505 1.00 96.81 75 HIS A N 1
ATOM 583 C CA . HIS A 1 75 ? -16.071 -2.184 4.187 1.00 96.81 75 HIS A CA 1
ATOM 584 C C . HIS A 1 75 ? -15.161 -0.998 3.850 1.00 96.81 75 HIS A C 1
ATOM 586 O O . HIS A 1 75 ? -15.617 0.145 3.764 1.00 96.81 75 HIS A O 1
ATOM 592 N N . ILE A 1 76 ? -13.866 -1.274 3.698 1.00 97.06 76 ILE A N 1
ATOM 593 C CA . ILE A 1 76 ? -12.845 -0.280 3.380 1.00 97.06 76 ILE A CA 1
ATOM 594 C C . ILE A 1 76 ? -12.038 -0.718 2.162 1.00 97.06 76 ILE A C 1
ATOM 596 O O . ILE A 1 76 ? -11.743 -1.899 1.989 1.00 97.06 76 ILE A O 1
ATOM 600 N N . VAL A 1 77 ? -11.614 0.253 1.358 1.00 97.75 77 VAL A N 1
ATOM 601 C CA . VAL A 1 77 ? -10.647 0.056 0.273 1.00 97.75 77 VAL A CA 1
ATOM 602 C C . VAL A 1 77 ? -9.480 1.018 0.459 1.00 97.75 77 VAL A C 1
ATOM 604 O O . VAL A 1 77 ? -9.674 2.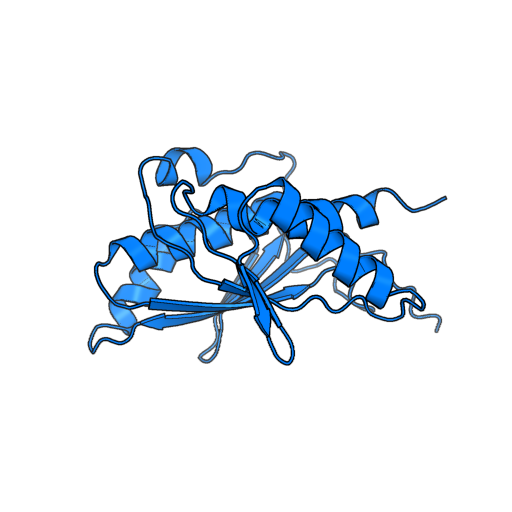211 0.686 1.00 97.75 77 VAL A O 1
ATOM 607 N N . MET A 1 78 ? -8.255 0.507 0.340 1.00 97.56 78 MET A N 1
ATOM 608 C CA . MET A 1 78 ? -7.052 1.327 0.207 1.00 97.56 78 MET A CA 1
ATOM 609 C C . MET A 1 78 ? -6.586 1.261 -1.242 1.00 97.56 78 MET A C 1
ATOM 611 O O . MET A 1 78 ? -6.260 0.187 -1.738 1.00 97.56 78 MET A O 1
ATOM 615 N N . ASN A 1 79 ? -6.526 2.412 -1.902 1.00 98.19 79 ASN A N 1
ATOM 616 C CA . ASN A 1 79 ? -6.016 2.522 -3.263 1.00 98.19 79 ASN A CA 1
ATOM 617 C C . ASN A 1 79 ? -4.884 3.542 -3.296 1.00 98.19 79 ASN A C 1
ATOM 619 O O . ASN A 1 79 ? -5.015 4.632 -2.738 1.00 98.19 79 ASN A O 1
ATOM 623 N N . GLY A 1 80 ? -3.781 3.217 -3.958 1.00 96.56 80 GLY A N 1
ATOM 624 C CA . GLY A 1 80 ? -2.651 4.127 -4.013 1.00 96.56 80 GLY A CA 1
ATOM 625 C C . GLY A 1 80 ? -1.533 3.675 -4.933 1.00 96.56 80 GLY A C 1
ATOM 626 O O . GLY A 1 80 ? -1.528 2.560 -5.448 1.00 96.56 80 GLY A O 1
ATOM 627 N N . THR A 1 81 ? -0.559 4.562 -5.088 1.00 96.44 81 THR A N 1
ATOM 628 C CA . THR A 1 81 ? 0.603 4.376 -5.951 1.00 96.44 81 THR A CA 1
ATOM 629 C C . THR A 1 81 ? 1.868 4.472 -5.119 1.00 96.44 81 THR A C 1
ATOM 631 O O . THR A 1 81 ? 2.146 5.499 -4.490 1.00 96.44 81 THR A O 1
ATOM 634 N N . PHE A 1 82 ? 2.655 3.401 -5.146 1.00 92.94 82 PHE A N 1
ATOM 635 C CA . PHE A 1 82 ? 4.028 3.426 -4.666 1.00 92.94 82 PHE A CA 1
ATOM 636 C C . PHE A 1 82 ? 4.950 3.954 -5.762 1.00 92.94 82 PHE A C 1
ATOM 638 O O . PHE A 1 82 ? 4.787 3.622 -6.935 1.00 92.94 82 PHE A O 1
ATOM 645 N N . SER A 1 83 ? 5.926 4.766 -5.377 1.00 90.44 83 SER A N 1
ATOM 646 C CA . SER A 1 83 ? 6.895 5.354 -6.298 1.00 90.44 83 SER A CA 1
ATOM 647 C C . SER A 1 83 ? 8.270 5.442 -5.646 1.00 90.44 83 SER A C 1
ATOM 649 O O . SER A 1 83 ? 8.382 5.638 -4.436 1.00 90.44 83 SER A O 1
ATOM 651 N N . ILE A 1 84 ? 9.317 5.282 -6.449 1.00 87.12 84 ILE A N 1
ATOM 652 C CA . ILE A 1 84 ? 10.713 5.437 -6.040 1.00 87.12 84 ILE A CA 1
ATOM 653 C C . ILE A 1 84 ? 11.520 5.982 -7.220 1.00 87.12 84 ILE A C 1
ATOM 655 O O . ILE A 1 84 ? 11.217 5.675 -8.373 1.00 87.12 84 ILE A O 1
A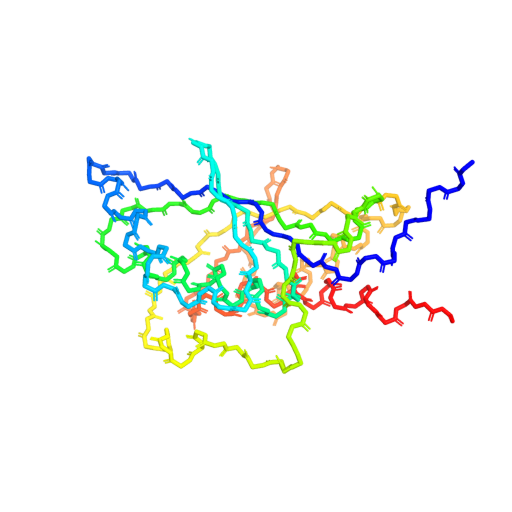TOM 659 N N . GLY A 1 85 ? 12.558 6.775 -6.941 1.00 80.94 85 GLY A N 1
ATOM 660 C CA . GLY A 1 85 ? 13.540 7.175 -7.954 1.00 80.94 85 GLY A CA 1
ATOM 661 C C . GLY A 1 85 ? 13.041 8.180 -8.998 1.00 80.94 85 GLY A C 1
ATOM 662 O O . GLY A 1 85 ? 13.612 8.249 -10.084 1.00 80.94 85 GLY A O 1
ATOM 663 N N . CYS A 1 86 ? 11.998 8.961 -8.688 1.00 74.00 86 CYS A N 1
ATOM 664 C CA . CYS A 1 86 ? 11.469 9.977 -9.601 1.00 74.00 86 CYS A CA 1
ATOM 665 C C . CYS A 1 86 ? 12.542 11.042 -9.942 1.00 74.00 86 CYS A C 1
ATOM 667 O O . CYS A 1 86 ? 13.196 11.559 -9.029 1.00 74.00 86 CYS A O 1
ATOM 669 N N . PRO A 1 87 ? 12.745 11.403 -11.224 1.00 63.19 87 PRO A N 1
ATOM 670 C CA . PRO A 1 87 ? 13.678 12.462 -11.603 1.00 63.19 87 PRO A CA 1
ATOM 671 C C . PRO A 1 87 ? 13.303 13.807 -10.967 1.00 63.19 87 PRO A C 1
ATOM 673 O O . PRO A 1 87 ? 12.176 14.276 -11.105 1.00 63.19 87 PRO A O 1
ATOM 676 N N . GLY A 1 88 ? 14.258 14.445 -10.286 1.00 59.16 88 GLY A N 1
ATOM 677 C CA . GLY A 1 88 ? 14.023 15.711 -9.582 1.00 59.16 88 GLY A CA 1
ATOM 678 C C . GLY A 1 88 ? 13.341 15.567 -8.218 1.00 59.16 88 GLY A C 1
ATOM 679 O O . GLY A 1 88 ? 12.945 16.577 -7.639 1.00 59.16 88 GLY A O 1
ATOM 680 N N . ASP A 1 89 ? 13.216 14.342 -7.696 1.00 66.06 89 ASP A N 1
ATOM 681 C CA . ASP A 1 89 ? 12.734 14.119 -6.336 1.00 66.06 89 ASP A CA 1
ATOM 682 C C . ASP A 1 89 ? 13.614 14.866 -5.325 1.00 66.06 89 ASP A C 1
ATOM 684 O O . ASP A 1 89 ? 14.848 14.800 -5.359 1.00 66.06 89 ASP A O 1
ATOM 688 N N . THR A 1 90 ? 12.972 15.627 -4.443 1.00 62.84 90 THR A N 1
ATOM 689 C CA . THR A 1 90 ? 13.678 16.445 -3.463 1.00 62.84 90 THR A CA 1
ATOM 690 C C . THR A 1 90 ? 14.250 15.544 -2.373 1.00 62.84 90 THR A C 1
ATOM 692 O O . THR A 1 90 ? 13.581 14.643 -1.872 1.00 62.84 90 THR A O 1
ATOM 695 N N . GLN A 1 91 ? 15.488 15.814 -1.946 1.00 63.25 91 GLN A N 1
ATOM 696 C CA . GLN A 1 91 ? 16.059 15.139 -0.771 1.00 63.25 91 GLN A CA 1
ATOM 697 C C . GLN A 1 91 ? 15.390 15.567 0.553 1.00 63.25 91 GLN A C 1
ATOM 699 O O . GLN A 1 91 ? 15.685 15.007 1.606 1.00 63.25 91 GLN A O 1
ATOM 704 N N . GLY A 1 92 ? 14.497 16.564 0.509 1.00 60.38 92 GLY A N 1
ATOM 705 C CA . GLY A 1 92 ? 13.662 16.991 1.631 1.00 60.38 92 GLY A CA 1
ATOM 706 C C . GLY A 1 92 ? 12.456 16.074 1.871 1.00 60.38 92 GLY A C 1
ATOM 707 O O . GLY A 1 92 ? 12.283 15.048 1.213 1.00 60.38 92 GLY A O 1
ATOM 708 N N . ASP A 1 93 ? 11.615 16.452 2.837 1.00 66.06 93 ASP A N 1
ATOM 709 C CA . ASP A 1 93 ? 10.364 15.752 3.173 1.00 66.06 93 ASP A CA 1
ATOM 710 C C . ASP A 1 93 ? 10.550 14.258 3.471 1.00 66.06 93 ASP A C 1
ATOM 712 O O . ASP A 1 93 ? 9.758 13.411 3.053 1.00 66.06 93 ASP A O 1
ATOM 716 N N . THR A 1 94 ? 11.629 13.921 4.183 1.00 60.12 94 THR A N 1
ATOM 717 C CA . THR A 1 94 ? 11.887 12.560 4.651 1.00 60.12 94 THR A CA 1
ATOM 718 C C . THR A 1 94 ? 12.535 12.517 6.020 1.00 60.12 94 THR A C 1
ATOM 720 O O . THR A 1 94 ? 13.384 13.335 6.367 1.00 60.12 94 THR A O 1
ATOM 723 N N . TYR A 1 95 ? 12.174 11.485 6.780 1.00 61.41 95 TYR A N 1
ATOM 724 C CA . TYR A 1 95 ? 12.936 11.043 7.938 1.00 61.41 95 TYR A CA 1
ATOM 725 C C . TYR A 1 95 ? 13.791 9.849 7.521 1.00 61.41 95 TYR A C 1
ATOM 727 O O . TYR A 1 95 ? 13.395 8.693 7.669 1.00 61.41 95 TYR A O 1
ATOM 735 N N . LEU A 1 96 ? 14.992 10.115 7.007 1.00 61.78 96 LEU A N 1
ATOM 736 C CA . LEU A 1 96 ? 16.027 9.092 6.826 1.00 61.78 96 LEU A CA 1
ATOM 737 C C . LEU A 1 96 ? 16.635 8.747 8.198 1.00 61.78 96 LEU A C 1
ATOM 739 O O . LEU A 1 96 ? 17.817 8.965 8.458 1.00 61.78 96 LEU A O 1
ATOM 743 N N . SER A 1 97 ? 15.802 8.301 9.142 1.00 50.62 97 SER A N 1
ATOM 744 C CA . SER A 1 97 ? 16.273 7.952 10.481 1.00 50.62 97 SER A CA 1
ATOM 745 C C . SER A 1 97 ? 17.132 6.692 10.391 1.00 50.62 97 SER A C 1
ATOM 747 O O . SER A 1 97 ? 16.696 5.706 9.799 1.00 50.62 97 SER A O 1
ATOM 749 N N . LYS A 1 98 ? 18.316 6.704 11.013 1.00 50.84 98 LYS A N 1
ATOM 750 C CA . LYS A 1 98 ? 19.159 5.515 11.180 1.00 50.84 98 LYS A CA 1
ATOM 751 C C . LYS A 1 98 ? 18.385 4.444 11.960 1.00 50.84 98 LYS A C 1
ATOM 753 O O . LYS A 1 98 ? 18.111 4.631 13.143 1.00 50.84 98 LYS A O 1
ATOM 758 N N . GLY A 1 99 ? 18.036 3.345 11.297 1.00 57.81 99 GLY A N 1
ATOM 759 C CA . GLY A 1 99 ? 17.463 2.150 11.913 1.00 57.81 99 GLY A CA 1
ATOM 760 C C . GLY A 1 99 ? 16.330 1.558 11.084 1.00 57.81 99 GLY A C 1
ATOM 761 O O . GLY A 1 99 ? 15.311 2.212 10.900 1.00 57.81 99 GLY A O 1
ATOM 762 N N . ASP A 1 100 ? 16.493 0.304 10.668 1.00 67.75 100 ASP A N 1
ATOM 763 C CA . ASP A 1 100 ? 15.555 -0.447 9.816 1.00 67.75 100 ASP A CA 1
ATOM 764 C C . ASP A 1 100 ? 14.385 -1.067 10.607 1.00 67.75 100 ASP A C 1
ATOM 766 O O . ASP A 1 100 ? 13.763 -2.046 10.189 1.00 67.75 100 ASP A O 1
ATOM 770 N N . LYS A 1 101 ? 14.098 -0.543 11.807 1.00 84.19 101 LYS A N 1
ATOM 771 C CA . LYS A 1 101 ? 13.074 -1.122 12.679 1.00 84.19 101 LYS A CA 1
ATOM 772 C C . LYS A 1 101 ? 11.683 -0.752 12.166 1.00 84.19 101 LYS A C 1
ATOM 774 O O . LYS A 1 101 ? 11.295 0.414 12.184 1.00 84.19 101 LYS A O 1
ATOM 779 N N . ARG A 1 102 ? 10.896 -1.771 11.827 1.00 87.62 102 ARG A N 1
ATOM 780 C CA . ARG A 1 102 ? 9.457 -1.667 11.554 1.00 87.62 102 ARG A CA 1
ATOM 781 C C . ARG A 1 102 ? 8.708 -1.352 12.849 1.00 87.62 102 ARG A C 1
ATOM 783 O O . ARG A 1 102 ? 8.550 -2.216 13.707 1.00 87.62 102 ARG A O 1
ATOM 790 N N . VAL A 1 103 ? 8.315 -0.093 13.027 1.00 92.88 103 VAL A N 1
ATOM 791 C CA . VAL A 1 103 ? 7.774 0.417 14.300 1.00 92.88 103 VAL A CA 1
ATOM 792 C C . VAL A 1 103 ? 6.350 -0.057 14.591 1.00 92.88 103 VAL A C 1
ATOM 794 O O . VAL A 1 103 ? 5.987 -0.185 15.756 1.00 92.88 103 VAL A O 1
ATOM 797 N N . ASN A 1 104 ? 5.570 -0.401 13.564 1.00 93.25 104 ASN A N 1
ATOM 798 C CA . ASN A 1 104 ? 4.200 -0.882 13.730 1.00 93.25 104 ASN A CA 1
ATOM 799 C C . ASN A 1 104 ? 4.099 -2.406 13.840 1.00 93.25 104 ASN A C 1
ATOM 801 O O . ASN A 1 104 ? 3.046 -2.913 14.221 1.00 93.25 104 ASN A O 1
ATOM 805 N N . GLU A 1 105 ? 5.157 -3.150 13.502 1.00 89.44 105 GLU A N 1
ATOM 806 C CA . GLU A 1 105 ? 5.112 -4.613 13.384 1.00 89.44 105 GLU A CA 1
ATOM 807 C C . GLU A 1 105 ? 4.609 -5.305 14.654 1.00 89.44 105 GLU A C 1
ATOM 809 O O . GLU A 1 105 ? 3.770 -6.200 14.562 1.00 89.44 105 GLU A O 1
ATOM 814 N N . ASP A 1 106 ? 5.054 -4.857 15.828 1.00 90.50 106 ASP A N 1
ATOM 815 C CA . ASP A 1 106 ? 4.607 -5.407 17.108 1.00 90.50 106 ASP A CA 1
ATOM 816 C C . ASP A 1 106 ? 3.159 -5.018 17.435 1.00 90.50 106 ASP A C 1
ATOM 818 O O . ASP A 1 106 ? 2.377 -5.870 17.858 1.00 90.50 106 ASP A O 1
ATOM 822 N N . ALA A 1 107 ? 2.777 -3.761 17.186 1.00 91.31 107 ALA A N 1
ATOM 823 C CA . ALA A 1 107 ? 1.449 -3.235 17.500 1.00 91.31 107 ALA A CA 1
ATOM 824 C C . ALA A 1 107 ? 0.336 -3.882 16.659 1.00 91.31 107 ALA A C 1
ATOM 826 O O . ALA A 1 107 ? -0.769 -4.100 17.155 1.00 91.31 107 ALA A O 1
ATOM 827 N N . VAL A 1 108 ? 0.626 -4.221 15.398 1.00 91.38 108 VAL A N 1
ATOM 828 C CA . VAL A 1 108 ? -0.359 -4.810 14.472 1.00 91.38 108 VAL A CA 1
ATOM 829 C C . VAL A 1 108 ? -0.224 -6.324 14.320 1.00 91.38 108 VAL A C 1
ATOM 831 O O . VAL A 1 108 ? -0.964 -6.925 13.546 1.00 91.38 108 VAL A O 1
ATOM 834 N N . ARG A 1 109 ? 0.681 -6.968 15.071 1.00 88.25 109 ARG A N 1
ATOM 835 C CA . ARG A 1 109 ? 0.973 -8.411 14.976 1.00 88.25 109 ARG A CA 1
ATOM 836 C C . ARG A 1 109 ? -0.267 -9.297 15.130 1.00 88.25 109 ARG A C 1
ATOM 838 O O . ARG A 1 109 ? -0.359 -10.339 14.486 1.00 88.25 109 ARG A O 1
ATOM 845 N N . GLY A 1 110 ? -1.191 -8.900 16.007 1.00 88.50 110 GLY A N 1
ATOM 846 C CA . GLY A 1 110 ? -2.432 -9.630 16.278 1.00 88.50 110 GLY A CA 1
ATOM 847 C C . GLY A 1 110 ? -3.588 -9.292 15.335 1.00 88.50 110 GLY A C 1
ATOM 848 O O . GLY A 1 110 ? -4.571 -10.029 15.310 1.00 88.50 110 GLY A O 1
ATOM 849 N N . LEU A 1 111 ? -3.482 -8.207 14.562 1.00 89.50 111 LEU A N 1
ATOM 850 C CA . LEU A 1 111 ? -4.542 -7.770 13.661 1.00 89.50 111 LEU A CA 1
ATOM 851 C C . LEU A 1 111 ? -4.501 -8.586 12.375 1.00 89.50 111 LEU A C 1
ATOM 853 O O . LEU A 1 111 ? -3.438 -8.806 11.791 1.00 89.50 111 LEU A O 1
ATOM 857 N N . LYS A 1 112 ? -5.673 -9.014 11.918 1.00 88.00 112 LYS A N 1
ATOM 858 C CA . LYS A 1 112 ? -5.845 -9.732 10.656 1.00 88.00 112 LYS A CA 1
ATOM 859 C C . LYS A 1 112 ? -6.879 -9.005 9.812 1.00 88.00 112 LYS A C 1
ATOM 861 O O . LYS A 1 112 ? -7.759 -8.338 10.345 1.00 88.00 112 LYS A O 1
ATOM 866 N N . ALA A 1 113 ? -6.721 -9.117 8.505 1.00 87.81 113 ALA A N 1
ATOM 867 C CA . ALA A 1 113 ? -7.666 -8.654 7.508 1.00 87.81 113 ALA A CA 1
ATOM 868 C C . ALA A 1 113 ? -7.401 -9.452 6.234 1.00 87.81 113 ALA A C 1
ATOM 870 O O . ALA A 1 113 ? -6.235 -9.722 5.920 1.00 87.81 113 ALA A O 1
ATOM 871 N N . GLU A 1 114 ? -8.462 -9.824 5.528 1.00 88.56 114 GLU A N 1
ATOM 872 C CA . GLU A 1 114 ? -8.342 -10.234 4.131 1.00 88.56 114 GLU A CA 1
ATOM 873 C C . GLU A 1 114 ? -7.841 -9.040 3.315 1.00 88.56 114 GLU A C 1
ATOM 875 O O . GLU A 1 114 ? -8.098 -7.893 3.678 1.00 88.56 114 GLU A O 1
ATOM 880 N N . ALA A 1 115 ? -7.077 -9.299 2.257 1.00 90.50 115 ALA A N 1
ATOM 881 C CA . ALA A 1 115 ? -6.505 -8.245 1.424 1.00 90.50 115 ALA A CA 1
ATOM 882 C C . ALA A 1 115 ? -6.528 -8.620 -0.068 1.00 90.50 115 ALA A C 1
ATOM 884 O O . ALA A 1 115 ? -5.470 -8.586 -0.705 1.00 90.50 115 ALA A O 1
ATOM 885 N N . PRO A 1 116 ? -7.704 -8.972 -0.634 1.00 92.38 116 PRO A N 1
ATOM 886 C CA . PRO A 1 116 ? -7.823 -9.159 -2.073 1.00 92.38 116 PRO A CA 1
ATOM 887 C C . PRO A 1 116 ? -7.384 -7.872 -2.774 1.00 92.38 116 PRO A C 1
ATOM 889 O O . PRO A 1 116 ? -7.777 -6.762 -2.396 1.00 92.38 116 PRO A O 1
ATOM 892 N N . CYS A 1 117 ? -6.504 -8.005 -3.758 1.00 93.06 117 CYS A N 1
ATOM 893 C CA . CYS A 1 117 ? -5.786 -6.874 -4.323 1.00 93.06 117 CYS A CA 1
ATOM 894 C C . CYS A 1 117 ? -5.644 -7.015 -5.832 1.00 93.06 117 CYS A C 1
ATOM 896 O O . CYS A 1 117 ? -5.214 -8.045 -6.338 1.00 93.06 117 CYS A O 1
ATOM 898 N N . GLN A 1 118 ? -5.925 -5.931 -6.548 1.00 94.69 118 GLN A N 1
ATOM 899 C CA . GLN A 1 118 ? -5.483 -5.753 -7.923 1.00 94.69 118 GLN A CA 1
ATOM 900 C C . GLN A 1 118 ? -4.302 -4.791 -7.924 1.00 94.69 118 GLN A C 1
ATOM 902 O O . GLN A 1 118 ? -4.395 -3.688 -7.383 1.00 94.69 118 GLN A O 1
ATOM 907 N N . PHE A 1 119 ? -3.191 -5.199 -8.533 1.00 93.00 119 PHE A N 1
ATOM 908 C CA . PHE A 1 119 ? -2.006 -4.354 -8.646 1.00 93.00 119 PHE A CA 1
ATOM 909 C C . PHE A 1 119 ? -1.470 -4.319 -10.076 1.00 93.00 119 PHE A C 1
ATOM 911 O O . PHE A 1 119 ? -1.647 -5.249 -10.866 1.00 93.00 119 PHE A O 1
ATOM 918 N N . ALA A 1 120 ? -0.775 -3.228 -10.389 1.00 93.88 120 ALA A N 1
ATOM 919 C CA . ALA A 1 120 ? -0.064 -3.031 -11.640 1.00 93.88 120 ALA A CA 1
ATOM 920 C C . ALA A 1 120 ? 1.344 -2.501 -11.349 1.00 93.88 120 ALA A C 1
ATOM 922 O O . ALA A 1 120 ? 1.548 -1.717 -10.419 1.00 93.88 120 ALA A O 1
ATOM 923 N N . LEU A 1 121 ? 2.318 -2.942 -12.143 1.00 92.19 121 LEU A N 1
ATOM 924 C CA . LEU A 1 121 ? 3.713 -2.536 -12.030 1.00 92.19 121 LEU A CA 1
ATOM 925 C C . LEU A 1 121 ? 4.096 -1.707 -13.256 1.00 92.19 121 LEU A C 1
ATOM 927 O O . LEU A 1 121 ? 3.908 -2.154 -14.385 1.00 92.19 121 LEU A O 1
ATOM 931 N N . TYR A 1 122 ? 4.682 -0.532 -13.021 1.00 93.50 122 TYR A N 1
ATOM 932 C CA . TYR A 1 122 ? 5.098 0.398 -14.072 1.00 93.50 122 TYR A CA 1
ATOM 933 C C . TYR A 1 122 ? 6.606 0.689 -13.989 1.00 93.50 122 TYR A C 1
ATOM 935 O O . TYR A 1 122 ? 7.010 1.702 -13.412 1.00 93.50 122 TYR A O 1
ATOM 943 N N . PRO A 1 123 ? 7.472 -0.193 -14.525 1.00 89.94 123 PRO A N 1
ATOM 944 C CA . PRO A 1 123 ? 8.896 0.085 -14.657 1.00 89.94 123 PRO A CA 1
ATOM 945 C C . PRO A 1 123 ? 9.109 1.167 -15.723 1.00 89.94 123 PRO A C 1
ATOM 947 O O . PRO A 1 123 ? 8.963 0.921 -16.918 1.00 89.94 123 PRO A O 1
ATOM 950 N N . MET A 1 124 ? 9.414 2.388 -15.290 1.00 88.81 124 MET A N 1
ATOM 951 C CA . MET A 1 124 ? 9.581 3.527 -16.195 1.00 88.81 124 MET A CA 1
ATOM 952 C C . MET A 1 124 ? 10.954 3.491 -16.877 1.00 88.81 124 MET A C 1
ATOM 954 O O . MET A 1 124 ? 11.954 3.197 -16.225 1.00 88.81 124 MET A O 1
ATOM 958 N N . ASN A 1 125 ? 11.003 3.846 -18.168 1.00 89.62 125 ASN A N 1
ATOM 959 C CA . ASN A 1 125 ? 12.229 3.883 -18.982 1.00 89.62 125 ASN A CA 1
ATOM 960 C C . ASN A 1 125 ? 13.021 2.554 -18.983 1.00 89.62 125 ASN A C 1
ATOM 962 O O . ASN A 1 125 ? 14.249 2.547 -18.965 1.00 89.62 125 ASN A O 1
ATOM 966 N N . GLU A 1 126 ? 12.308 1.426 -18.985 1.00 89.31 126 GLU A N 1
ATOM 967 C CA . GLU A 1 126 ? 12.873 0.074 -18.965 1.00 89.31 126 GLU A CA 1
ATOM 968 C C . GLU A 1 126 ? 12.433 -0.687 -20.230 1.00 89.31 126 GLU A C 1
ATOM 970 O O . GLU A 1 126 ? 11.244 -0.985 -20.374 1.00 89.31 126 GLU A O 1
ATOM 975 N N . PRO A 1 127 ? 13.351 -1.015 -21.160 1.00 90.56 127 PRO A N 1
ATOM 976 C CA . PRO A 1 127 ? 13.003 -1.745 -22.380 1.00 90.56 127 PRO A CA 1
ATOM 977 C C . PRO A 1 127 ? 12.406 -3.133 -22.112 1.00 90.56 127 PRO A C 1
ATOM 979 O O . PRO A 1 127 ? 11.489 -3.547 -22.819 1.00 90.56 127 PRO A O 1
ATOM 982 N N . ASP A 1 128 ? 12.873 -3.826 -21.067 1.00 93.75 128 ASP A N 1
ATOM 983 C CA . ASP A 1 128 ? 12.366 -5.144 -20.652 1.00 93.75 128 ASP A CA 1
ATOM 984 C C . ASP A 1 128 ? 11.337 -5.046 -19.506 1.00 93.75 128 ASP A C 1
ATOM 986 O O . ASP A 1 128 ? 11.309 -5.846 -18.565 1.00 93.75 128 ASP A O 1
ATOM 990 N N . TYR A 1 129 ? 10.466 -4.031 -19.541 1.00 90.12 129 TYR A N 1
ATOM 991 C CA . TYR A 1 129 ? 9.462 -3.845 -18.488 1.00 90.12 129 TYR A CA 1
ATOM 992 C C . TYR A 1 129 ? 8.500 -5.042 -18.386 1.00 90.12 129 TYR A C 1
ATOM 994 O O . TYR A 1 129 ? 8.091 -5.414 -17.286 1.00 90.12 129 TYR A O 1
ATOM 1002 N N . MET A 1 130 ? 8.192 -5.696 -19.512 1.00 91.69 130 MET A N 1
ATOM 1003 C CA . MET A 1 130 ? 7.358 -6.901 -19.544 1.00 91.69 130 MET A CA 1
ATOM 1004 C C . MET A 1 130 ? 8.024 -8.078 -18.825 1.00 91.69 130 MET A C 1
ATOM 1006 O O . MET A 1 130 ? 7.349 -8.782 -18.069 1.00 91.69 130 MET A O 1
ATOM 1010 N N . GLY A 1 131 ? 9.340 -8.266 -18.981 1.00 93.31 131 GLY A N 1
ATOM 1011 C CA . GLY A 1 131 ? 10.103 -9.258 -18.223 1.00 93.31 131 GLY A CA 1
ATOM 1012 C C . GLY A 1 131 ? 10.030 -9.021 -16.714 1.00 93.31 131 GLY A C 1
ATOM 1013 O O . GLY A 1 131 ? 9.886 -9.967 -15.937 1.00 93.31 131 GLY A O 1
ATOM 1014 N N . LEU A 1 132 ? 10.050 -7.757 -16.277 1.00 89.38 132 LEU A N 1
ATOM 1015 C CA . LEU A 1 132 ? 9.883 -7.404 -14.863 1.00 89.38 132 LEU A CA 1
ATOM 1016 C C . LEU A 1 132 ? 8.462 -7.659 -14.343 1.00 89.38 132 LEU A C 1
ATOM 1018 O O . LEU A 1 132 ? 8.316 -8.142 -13.220 1.00 89.38 132 LEU A O 1
ATOM 1022 N N . ILE A 1 133 ? 7.431 -7.379 -15.145 1.00 90.19 13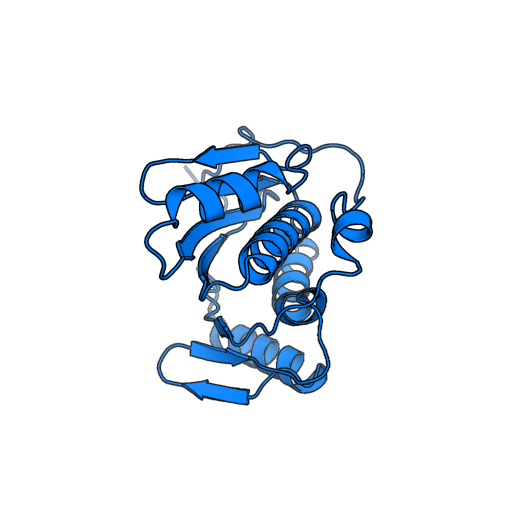3 ILE A N 1
ATOM 1023 C CA . ILE A 1 133 ? 6.036 -7.687 -14.791 1.00 90.19 133 ILE A CA 1
ATOM 1024 C C . ILE A 1 133 ? 5.857 -9.201 -14.614 1.00 90.19 133 ILE A C 1
ATOM 1026 O O . ILE A 1 133 ? 5.295 -9.635 -13.608 1.00 90.19 133 ILE A O 1
ATOM 1030 N N . MET A 1 134 ? 6.396 -10.013 -15.530 1.00 90.38 134 MET A N 1
ATOM 1031 C CA . MET A 1 134 ? 6.340 -11.476 -15.416 1.00 90.38 134 MET A CA 1
ATOM 1032 C C . MET A 1 134 ? 7.066 -11.982 -14.165 1.00 90.38 134 MET A C 1
ATOM 1034 O O . MET A 1 134 ? 6.504 -12.781 -13.420 1.00 90.38 134 MET A O 1
ATOM 1038 N N . LYS A 1 135 ? 8.253 -11.441 -13.852 1.00 91.25 135 LYS A N 1
ATOM 1039 C CA . LYS A 1 135 ? 8.964 -11.766 -12.601 1.00 91.25 135 LYS A CA 1
ATOM 1040 C C . LYS A 1 135 ? 8.139 -11.429 -11.357 1.00 91.25 135 LYS A C 1
ATOM 1042 O O . LYS A 1 135 ? 8.140 -12.205 -10.406 1.00 91.25 135 LYS A O 1
ATOM 1047 N N . ALA A 1 136 ? 7.430 -10.300 -11.341 1.00 87.62 136 ALA A N 1
ATOM 1048 C CA . ALA A 1 136 ? 6.564 -9.940 -10.216 1.00 87.62 136 ALA A CA 1
ATOM 1049 C C . ALA A 1 136 ? 5.419 -10.952 -10.027 1.00 87.62 136 ALA A C 1
ATOM 1051 O O . ALA A 1 136 ? 5.133 -11.354 -8.896 1.00 87.62 136 ALA A O 1
ATOM 1052 N N . 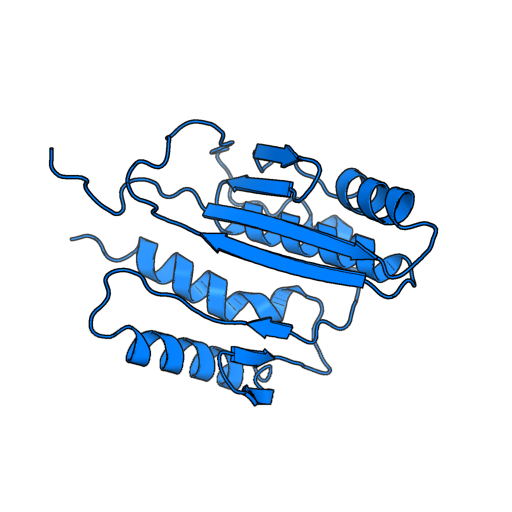VAL A 1 137 ? 4.821 -11.414 -11.129 1.00 89.31 137 VAL A N 1
ATOM 1053 C CA . VAL A 1 137 ? 3.812 -12.485 -11.123 1.00 89.31 137 VAL A CA 1
ATOM 1054 C C . VAL A 1 137 ? 4.403 -13.804 -10.619 1.00 89.31 137 VAL A C 1
ATOM 1056 O O . VAL A 1 137 ? 3.785 -14.468 -9.788 1.00 89.31 137 VAL A O 1
ATOM 1059 N N . ASP A 1 138 ? 5.604 -14.177 -11.059 1.00 90.12 138 ASP A N 1
ATOM 1060 C CA . ASP A 1 138 ? 6.262 -15.410 -10.615 1.00 90.12 138 ASP A CA 1
ATOM 1061 C C . ASP A 1 138 ? 6.572 -15.391 -9.115 1.00 90.12 138 ASP A C 1
ATOM 1063 O O . ASP A 1 138 ? 6.371 -16.396 -8.431 1.00 90.12 138 ASP A O 1
ATOM 1067 N N . ILE A 1 139 ? 6.978 -14.239 -8.568 1.00 87.75 139 ILE A N 1
ATOM 1068 C CA . ILE A 1 139 ? 7.171 -14.092 -7.121 1.00 87.75 139 ILE A CA 1
ATOM 1069 C C . ILE A 1 139 ? 5.838 -14.269 -6.376 1.00 87.75 139 ILE A C 1
ATOM 1071 O O . ILE A 1 139 ? 5.803 -14.957 -5.355 1.00 87.75 139 ILE A O 1
ATOM 1075 N N . ALA A 1 140 ? 4.740 -13.698 -6.877 1.00 87.38 140 ALA A N 1
ATOM 1076 C CA . ALA A 1 140 ? 3.417 -13.872 -6.272 1.00 87.38 140 ALA A CA 1
ATOM 1077 C C . ALA A 1 140 ? 2.935 -15.336 -6.323 1.00 87.38 140 ALA A C 1
ATOM 1079 O O . ALA A 1 140 ? 2.414 -15.857 -5.335 1.00 87.38 140 ALA A O 1
ATOM 1080 N N . LYS A 1 141 ? 3.176 -16.042 -7.436 1.00 88.81 141 LYS A N 1
ATOM 1081 C CA . LYS A 1 141 ? 2.894 -17.483 -7.561 1.00 88.81 141 LYS A CA 1
ATOM 1082 C C . LYS A 1 141 ? 3.722 -18.310 -6.581 1.00 88.81 141 LYS A C 1
ATOM 1084 O O . LYS A 1 141 ? 3.168 -19.158 -5.889 1.00 88.81 141 LYS A O 1
ATOM 1089 N N . ALA A 1 142 ? 5.023 -18.037 -6.476 1.00 89.06 142 ALA A N 1
ATOM 1090 C CA . ALA A 1 142 ? 5.917 -18.733 -5.549 1.00 89.06 142 ALA A CA 1
ATOM 1091 C C . ALA A 1 142 ? 5.516 -18.534 -4.076 1.00 89.06 142 ALA A C 1
ATOM 1093 O O . ALA A 1 142 ? 5.758 -19.404 -3.242 1.00 89.06 142 ALA A O 1
ATOM 1094 N N . GLN A 1 143 ? 4.885 -17.401 -3.756 1.00 84.38 143 GLN A N 1
ATOM 1095 C CA . GLN A 1 143 ? 4.355 -17.102 -2.424 1.00 84.38 143 GLN A CA 1
ATOM 1096 C C . GLN A 1 143 ? 2.923 -17.614 -2.201 1.00 84.38 143 GLN A C 1
ATOM 1098 O O . GLN A 1 143 ? 2.415 -17.506 -1.085 1.00 84.38 143 GLN A O 1
ATOM 1103 N N . GLY A 1 144 ? 2.283 -18.181 -3.228 1.00 87.69 144 GLY A N 1
ATOM 1104 C CA . GLY A 1 144 ? 0.916 -18.695 -3.157 1.00 87.69 144 GLY A CA 1
ATOM 1105 C C . GLY A 1 144 ? -0.155 -17.611 -3.018 1.00 87.69 144 GLY A C 1
ATOM 1106 O O . GLY A 1 144 ? -1.217 -17.904 -2.480 1.00 87.69 144 GLY A O 1
ATOM 1107 N N . THR A 1 145 ? 0.128 -16.375 -3.449 1.00 87.88 145 THR A N 1
ATOM 1108 C CA . THR A 1 145 ? -0.819 -15.245 -3.395 1.00 87.88 145 THR A CA 1
ATOM 1109 C C . THR A 1 145 ? -1.397 -14.867 -4.754 1.00 87.88 145 THR A C 1
ATOM 1111 O O . THR A 1 145 ? -2.333 -14.085 -4.814 1.00 87.88 145 THR A O 1
ATOM 1114 N N . PHE A 1 146 ? -0.845 -15.369 -5.860 1.00 91.81 146 PHE A N 1
ATOM 1115 C CA . PHE A 1 146 ? -1.356 -15.061 -7.197 1.00 91.81 146 PHE A CA 1
ATOM 1116 C C . PHE A 1 146 ? -2.671 -15.792 -7.481 1.00 91.81 146 PHE A C 1
ATOM 1118 O O . PHE A 1 146 ? -2.722 -17.018 -7.378 1.00 91.81 146 PHE A O 1
ATOM 1125 N N . VAL A 1 147 ? -3.688 -15.047 -7.919 1.00 93.31 147 VAL A N 1
ATOM 1126 C CA . VAL A 1 147 ? -4.985 -15.600 -8.338 1.00 93.31 147 VAL A CA 1
ATOM 1127 C C . VAL A 1 147 ? -5.036 -15.707 -9.856 1.00 93.31 147 VAL A C 1
ATOM 1129 O O . VAL A 1 147 ? -5.057 -16.805 -10.410 1.00 93.31 147 VAL A O 1
ATOM 1132 N N . GLN A 1 148 ? -5.031 -14.563 -10.540 1.00 93.25 148 GLN A N 1
ATOM 1133 C CA . GLN A 1 148 ? -5.193 -14.489 -11.988 1.00 93.25 148 GLN A CA 1
ATOM 1134 C C . GLN A 1 148 ? -4.661 -13.171 -12.559 1.00 93.25 148 GLN A C 1
ATOM 1136 O O . GLN A 1 148 ? -4.414 -12.204 -11.841 1.00 93.25 148 GLN A O 1
ATOM 1141 N N . GLY A 1 149 ? -4.488 -13.130 -13.880 1.00 94.88 149 GLY A N 1
ATOM 1142 C CA . GLY A 1 149 ? -4.309 -11.882 -14.617 1.00 94.88 149 GLY A CA 1
ATOM 1143 C C . GLY A 1 149 ? -5.659 -11.369 -15.109 1.00 94.88 149 GLY A C 1
ATOM 1144 O O . GLY A 1 149 ? -6.469 -12.150 -15.603 1.00 94.88 149 GLY A O 1
ATOM 1145 N N . VAL A 1 150 ? -5.879 -10.062 -15.011 1.00 93.75 150 VAL A N 1
ATOM 1146 C CA . VAL A 1 150 ? -7.049 -9.374 -15.570 1.00 93.75 150 VAL A CA 1
ATOM 1147 C C . VAL A 1 150 ? -6.587 -8.266 -16.513 1.00 93.75 150 VAL A C 1
ATOM 1149 O O . VAL A 1 150 ? -5.396 -7.955 -16.602 1.00 93.75 150 VAL A O 1
ATOM 1152 N N . HIS A 1 151 ? -7.508 -7.652 -17.256 1.00 93.31 151 HIS A N 1
ATOM 1153 C CA . HIS A 1 151 ? -7.134 -6.513 -18.087 1.00 93.31 151 HIS A CA 1
ATOM 1154 C C . HIS A 1 151 ? -6.530 -5.402 -17.216 1.00 93.31 151 HIS A C 1
ATOM 1156 O O . HIS A 1 151 ? -7.170 -4.907 -16.293 1.00 93.31 151 HIS A O 1
ATOM 1162 N N . TYR A 1 152 ? -5.286 -5.031 -17.538 1.00 93.81 152 TYR A N 1
ATOM 1163 C CA . TYR A 1 152 ? -4.510 -3.953 -16.911 1.00 93.81 152 TYR A CA 1
ATOM 1164 C C . TYR A 1 152 ? -4.005 -4.210 -15.478 1.00 93.81 152 TYR A C 1
ATOM 1166 O O . TYR A 1 152 ? -3.382 -3.318 -14.904 1.00 93.81 152 TYR A O 1
ATOM 1174 N N . ALA A 1 153 ? -4.206 -5.403 -14.909 1.00 95.25 153 ALA A N 1
ATOM 1175 C CA . ALA A 1 153 ? -3.750 -5.720 -13.554 1.00 95.25 153 ALA A CA 1
ATOM 1176 C C . ALA A 1 153 ? -3.507 -7.222 -13.330 1.00 95.25 153 ALA A C 1
ATOM 1178 O O . ALA A 1 153 ? -3.943 -8.081 -14.095 1.00 95.25 153 ALA A O 1
ATOM 1179 N N . SER A 1 154 ? -2.799 -7.541 -12.250 1.00 92.38 154 SER A N 1
ATOM 1180 C CA . SER A 1 154 ? -2.734 -8.888 -11.676 1.00 92.38 154 SER A CA 1
ATOM 1181 C C . SER A 1 154 ? -3.470 -8.912 -10.343 1.00 92.38 154 SER A C 1
ATOM 1183 O O . SER A 1 154 ? -3.389 -7.955 -9.572 1.00 92.38 154 SER A O 1
ATOM 1185 N N . GLU A 1 155 ? -4.181 -10.002 -10.085 1.00 93.69 155 GLU A N 1
ATOM 1186 C CA . GLU A 1 155 ? -4.970 -10.205 -8.877 1.00 93.69 155 GLU A CA 1
ATOM 1187 C C . GLU A 1 155 ? -4.211 -11.075 -7.872 1.00 93.69 155 GLU A C 1
ATOM 1189 O O . GLU A 1 155 ? -3.638 -12.115 -8.224 1.00 93.69 155 GLU A O 1
ATOM 1194 N N . LEU A 1 156 ? -4.212 -10.626 -6.620 1.00 89.81 156 LEU A N 1
ATOM 1195 C CA . LEU A 1 156 ? -3.652 -11.312 -5.470 1.00 89.81 156 LEU A CA 1
ATOM 1196 C C . LEU A 1 156 ? -4.745 -11.571 -4.433 1.00 89.81 156 LEU A C 1
ATOM 1198 O O . LEU A 1 156 ? -5.539 -10.678 -4.147 1.00 89.81 156 LEU A O 1
ATOM 1202 N N . ASP A 1 157 ? -4.735 -12.761 -3.845 1.00 85.38 157 ASP A N 1
ATOM 1203 C CA . ASP A 1 157 ? -5.589 -13.168 -2.728 1.00 85.38 157 ASP A CA 1
ATOM 1204 C C . ASP A 1 157 ? -4.943 -14.370 -2.010 1.00 85.38 157 ASP A C 1
ATOM 1206 O O . ASP A 1 157 ? -4.064 -15.039 -2.564 1.00 85.38 157 ASP A O 1
ATOM 1210 N N . GLY A 1 158 ? -5.338 -14.682 -0.774 1.00 62.41 158 GLY A N 1
ATOM 1211 C CA . GLY A 1 158 ? -4.800 -15.858 -0.092 1.00 62.41 158 GLY A CA 1
ATOM 1212 C C . GLY A 1 158 ? -5.256 -16.092 1.349 1.00 62.41 158 GLY A C 1
ATOM 1213 O O . GLY A 1 158 ? -5.042 -15.284 2.251 1.00 62.41 158 GLY A O 1
ATOM 1214 N N . MET A 1 159 ? -5.729 -17.320 1.586 1.00 38.66 159 MET A N 1
ATOM 1215 C CA . MET A 1 159 ? -6.346 -17.864 2.811 1.00 38.66 159 MET A CA 1
ATOM 1216 C C . MET A 1 159 ? -5.450 -17.925 4.072 1.00 38.66 159 MET A C 1
ATOM 1218 O O . MET A 1 159 ? -5.888 -18.395 5.122 1.00 38.66 159 MET A O 1
ATOM 1222 N N . ARG A 1 160 ? -4.176 -17.513 3.999 1.00 38.75 160 ARG A N 1
ATOM 1223 C CA . ARG A 1 160 ? -3.194 -17.692 5.093 1.00 38.75 160 ARG A CA 1
ATOM 1224 C C . ARG A 1 160 ? -2.508 -16.426 5.592 1.00 38.75 160 ARG A C 1
ATOM 1226 O O . ARG A 1 160 ? -1.648 -16.545 6.463 1.00 38.75 160 ARG A O 1
ATOM 1233 N N . MET A 1 161 ? -2.851 -15.238 5.094 1.00 44.34 161 MET A N 1
ATOM 1234 C CA . MET A 1 161 ? -1.938 -14.104 5.233 1.00 44.34 161 MET A CA 1
ATOM 1235 C C . MET A 1 161 ? -2.571 -12.825 5.769 1.00 44.34 161 MET A C 1
ATOM 1237 O O . MET A 1 161 ? -3.249 -12.083 5.071 1.00 44.34 161 MET A O 1
ATOM 1241 N N . THR A 1 162 ? -2.179 -12.508 7.001 1.00 46.81 162 THR A N 1
ATOM 1242 C CA . THR A 1 162 ? -1.948 -11.143 7.475 1.00 46.81 162 THR A CA 1
ATOM 1243 C C . THR A 1 162 ? -1.218 -10.340 6.384 1.00 46.81 162 THR A C 1
ATOM 1245 O O . THR A 1 162 ? -0.239 -10.832 5.826 1.00 46.81 162 THR A O 1
ATOM 1248 N N . TYR A 1 163 ? -1.657 -9.107 6.105 1.00 48.38 163 TYR A N 1
ATOM 1249 C CA . TYR A 1 163 ? -1.167 -8.139 5.094 1.00 48.38 163 TYR A CA 1
ATOM 1250 C C . TYR A 1 163 ? 0.346 -8.151 4.740 1.00 48.38 163 TYR A C 1
ATOM 1252 O O . TYR A 1 163 ? 0.731 -7.763 3.640 1.00 48.38 163 TYR A O 1
ATOM 1260 N N . SER A 1 164 ? 1.234 -8.616 5.627 1.00 48.19 164 SER A N 1
ATOM 1261 C CA . SER A 1 164 ? 2.693 -8.664 5.431 1.00 48.19 164 SER A CA 1
ATOM 1262 C C . SER A 1 164 ? 3.181 -9.492 4.230 1.00 48.19 164 SER A C 1
ATOM 1264 O O . SER A 1 164 ? 4.325 -9.312 3.814 1.00 48.19 164 SER A O 1
ATOM 1266 N N . ALA A 1 165 ? 2.361 -10.390 3.678 1.00 45.31 165 ALA A N 1
ATOM 1267 C CA . ALA A 1 165 ? 2.738 -11.256 2.559 1.00 45.31 165 ALA A CA 1
ATOM 1268 C C . ALA A 1 165 ? 2.553 -10.613 1.180 1.00 45.31 165 ALA A C 1
ATOM 1270 O O . ALA A 1 165 ? 3.434 -10.728 0.335 1.00 45.31 165 ALA A O 1
ATOM 1271 N N . HIS A 1 166 ? 1.438 -9.901 0.980 1.00 51.31 166 HIS A N 1
ATOM 1272 C CA . HIS A 1 166 ? 1.005 -9.378 -0.322 1.00 51.31 166 HIS A CA 1
ATOM 1273 C C . HIS A 1 166 ? 2.026 -8.427 -0.952 1.00 51.31 166 HIS A C 1
ATOM 1275 O O . HIS A 1 166 ? 2.146 -8.347 -2.170 1.00 51.31 166 HIS A O 1
ATOM 1281 N N . TRP A 1 167 ? 2.811 -7.747 -0.115 1.00 54.69 167 TRP A N 1
ATOM 1282 C CA . TRP A 1 167 ? 3.743 -6.718 -0.555 1.00 54.69 167 TRP A CA 1
ATOM 1283 C C . TRP A 1 167 ? 5.207 -7.139 -0.621 1.00 54.69 167 TRP A C 1
ATOM 1285 O O . TRP A 1 167 ? 6.017 -6.371 -1.134 1.00 54.69 167 TRP A O 1
ATOM 1295 N N . LYS A 1 168 ? 5.563 -8.356 -0.185 1.00 55.53 168 LYS A N 1
ATOM 1296 C CA . LYS A 1 168 ? 6.934 -8.877 -0.327 1.00 55.53 168 LYS A CA 1
ATOM 1297 C C . LYS A 1 168 ? 7.418 -8.963 -1.779 1.00 55.53 168 LYS A C 1
ATOM 1299 O O . LYS A 1 168 ? 8.586 -8.652 -1.992 1.00 55.53 168 LYS A O 1
ATOM 1304 N N . PRO A 1 169 ? 6.593 -9.346 -2.777 1.00 53.50 169 PRO A N 1
ATOM 1305 C CA . PRO A 1 169 ? 7.013 -9.345 -4.178 1.00 53.50 169 PRO A CA 1
ATOM 1306 C C . PRO A 1 169 ? 7.401 -7.947 -4.655 1.00 53.50 169 PRO A C 1
ATOM 1308 O O . PRO A 1 169 ? 8.455 -7.747 -5.255 1.00 53.50 169 PRO A O 1
ATOM 1311 N N . PHE A 1 170 ? 6.568 -6.965 -4.315 1.00 58.34 170 PHE A N 1
ATOM 1312 C CA . PHE A 1 170 ? 6.750 -5.581 -4.721 1.00 58.34 170 PHE A CA 1
ATOM 1313 C C . PHE A 1 170 ? 7.897 -4.904 -3.955 1.00 58.34 170 PHE A C 1
ATOM 1315 O O . PHE A 1 170 ? 8.724 -4.225 -4.561 1.00 58.34 170 PHE A O 1
ATOM 1322 N N . SER A 1 171 ? 8.028 -5.153 -2.647 1.00 58.12 171 SER A N 1
ATOM 1323 C CA . SER A 1 171 ? 9.160 -4.667 -1.853 1.00 58.12 171 SER A CA 1
ATOM 1324 C C . SER A 1 171 ? 10.474 -5.311 -2.295 1.00 58.12 171 SER A C 1
ATOM 1326 O O . SER A 1 171 ? 11.466 -4.608 -2.431 1.00 58.12 171 SER A O 1
ATOM 1328 N N . ALA A 1 172 ? 10.494 -6.620 -2.576 1.00 57.88 172 ALA A N 1
ATOM 1329 C CA . ALA A 1 172 ? 11.683 -7.311 -3.078 1.00 57.88 172 ALA A CA 1
ATOM 1330 C C . ALA A 1 172 ? 12.107 -6.780 -4.454 1.00 57.88 172 ALA A C 1
ATOM 1332 O O . ALA A 1 172 ? 13.298 -6.580 -4.690 1.00 57.88 172 ALA A O 1
ATOM 1333 N N . TRP A 1 173 ? 11.148 -6.483 -5.336 1.00 57.50 173 TRP A N 1
ATOM 1334 C CA . TRP A 1 173 ? 11.433 -5.836 -6.614 1.00 57.50 173 TRP A CA 1
ATOM 1335 C C . TRP A 1 173 ? 12.015 -4.426 -6.425 1.00 57.50 173 TRP A C 1
ATOM 1337 O O . TRP A 1 173 ? 13.084 -4.136 -6.968 1.00 57.50 173 TRP A O 1
ATOM 1347 N N . LEU A 1 174 ? 11.391 -3.580 -5.596 1.00 58.44 174 LEU A N 1
ATOM 1348 C CA . LEU A 1 174 ? 11.899 -2.234 -5.298 1.00 58.44 174 LEU A CA 1
ATOM 1349 C C . LEU A 1 174 ? 13.305 -2.269 -4.671 1.00 58.44 174 LEU A C 1
ATOM 1351 O O . LEU A 1 174 ? 14.171 -1.484 -5.054 1.00 58.44 174 LEU A O 1
ATOM 1355 N N . SER A 1 175 ? 13.561 -3.205 -3.752 1.00 53.28 175 SER A N 1
ATOM 1356 C CA . SER A 1 175 ? 14.878 -3.412 -3.139 1.00 53.28 175 SER A CA 1
ATOM 1357 C C . SER A 1 175 ? 15.911 -3.964 -4.129 1.00 53.28 175 SER A C 1
ATOM 1359 O O . SER A 1 175 ? 17.080 -3.592 -4.056 1.00 53.28 175 SER A O 1
ATOM 1361 N N . SER A 1 176 ? 15.515 -4.793 -5.102 1.00 49.94 176 SER A N 1
ATOM 1362 C CA . SER A 1 176 ? 16.438 -5.301 -6.131 1.00 49.94 176 SER A CA 1
ATOM 1363 C C . SER A 1 176 ? 17.003 -4.186 -7.019 1.00 49.94 176 SER A C 1
ATOM 1365 O O . SER A 1 176 ? 18.167 -4.235 -7.405 1.00 49.94 176 SER A O 1
ATOM 1367 N N . LYS A 1 177 ? 16.239 -3.110 -7.249 1.00 48.41 177 LYS A N 1
ATOM 1368 C CA . LYS A 1 177 ? 16.716 -1.913 -7.959 1.00 48.41 177 LYS A CA 1
ATOM 1369 C C . LYS A 1 177 ? 17.626 -1.012 -7.098 1.00 48.41 177 LYS A C 1
ATOM 1371 O O . LYS A 1 177 ? 18.228 -0.092 -7.638 1.00 48.41 177 LYS A O 1
ATOM 1376 N N . GLN A 1 178 ? 17.792 -1.280 -5.792 1.00 46.22 178 GLN A N 1
ATOM 1377 C CA . GLN A 1 178 ? 18.789 -0.597 -4.944 1.00 46.22 178 GLN A CA 1
ATOM 1378 C C . GLN A 1 178 ? 20.210 -1.174 -5.078 1.00 46.22 178 GLN A C 1
ATOM 1380 O O . GLN A 1 178 ? 21.165 -0.495 -4.707 1.00 46.22 178 GLN A O 1
ATOM 1385 N N . THR A 1 179 ? 20.361 -2.409 -5.576 1.00 36.62 179 THR A N 1
ATOM 1386 C CA . THR A 1 179 ? 21.663 -3.110 -5.659 1.00 36.62 179 THR A CA 1
ATOM 1387 C C . THR A 1 179 ? 22.325 -3.026 -7.032 1.00 36.62 179 THR A C 1
ATOM 1389 O O . THR A 1 179 ? 23.491 -3.380 -7.168 1.00 36.62 179 THR A O 1
ATOM 1392 N N . THR A 1 180 ? 21.632 -2.503 -8.043 1.00 33.09 180 THR A N 1
ATOM 1393 C CA . THR A 1 180 ? 22.198 -2.273 -9.375 1.00 33.09 180 THR A CA 1
ATOM 1394 C C . THR A 1 180 ? 22.656 -0.820 -9.525 1.00 33.09 180 THR A C 1
ATOM 1396 O O . THR A 1 180 ? 21.961 0.015 -10.102 1.00 33.09 180 THR A O 1
ATOM 1399 N N . SER A 1 181 ? 23.839 -0.510 -9.005 1.00 26.23 181 SER A N 1
ATOM 1400 C CA . SER A 1 181 ? 24.731 0.495 -9.599 1.00 26.23 181 SER A CA 1
ATOM 1401 C C . SER A 1 181 ? 26.125 -0.132 -9.726 1.00 26.23 181 SER A C 1
ATOM 1403 O O . SER A 1 181 ? 26.497 -0.879 -8.818 1.00 26.23 181 SER A O 1
ATOM 1405 N N . PRO A 1 182 ? 26.847 0.090 -10.839 1.00 35.56 182 PRO A N 1
ATOM 1406 C CA . PRO A 1 182 ? 28.268 -0.237 -10.934 1.00 35.56 182 PRO A CA 1
ATOM 1407 C C . PRO A 1 182 ? 29.112 0.565 -9.935 1.00 35.56 182 PRO A C 1
ATOM 1409 O O . PRO A 1 182 ? 28.649 1.643 -9.491 1.00 35.56 182 PRO A O 1
#

pLDDT: mean 81.85, std 19.43, range [26.23, 98.44]

InterPro domains:
  IPR011522 Thiamin/hydroxymethyl pyrimidine-binding YkoF, putative [PF07615] (10-89)
  IPR011522 Thiamin/hydroxymethyl pyrimidine-binding YkoF, putative [PF07615] (114-158)
  IPR015835 Hydroxymethyl pyrimidine (HMP)/thiamine binding protein [PIRSF021331] (1-159)
  IPR029756 MTH1187/YkoF-like [G3DSA:3.30.70.930] (1-87)
  IPR029756 MTH1187/YkoF-like [G3DSA:3.30.70.930] (112-165)
  IPR029756 MTH1187/YkoF-like [SSF89957] (9-159)

Secondary structure (DSSP, 8-state):
----TT----EEEEEEEEE-STTHHHHHHHHHHHS--TTSEEEE-SS-EEEEE-HHHHHHHHHHHHHHHHTTSS-EEEEEEEEE--TT--S-S----S----SSTTTTTT------EEE----TT-TTHHHHHHHHHHHHHHTT-EEEEETTEEEE--TT--TTTTTHHHHHHHHHTTS---

Foldseek 3Di:
DPLDFAPFQKKKKKKDKDFPDPCRVVLQVQLLVLFDLVQWQWDDDPGTIMTIEHLLQNLLRVLSSVLSSQVVVTDMDMDIDMDGRDRPDDPPRGDHDPDSDSPCCVVCVPGADWDKDWDADDDPPDPVVVVLRVQLQVLLVVLVFWDADDVRTTIGGDDDDRPPSVCCSVSVSSVVVVPDDD

Organism: Bacillus subtilis (NCBI:txid1423)